Protein AF-A0A7V4MRK3-F1 (afdb_monomer)

pLDDT: mean 78.9, std 14.76, range [36.84, 97.56]

Foldseek 3Di:
DVCVVVPDDPPDDDPDPVVVVVVVVVVVVVVVVVVVVVVVVVVVVVVVVVVVVVVVVVVVVLVVLVVVCVPDPVVVSVVVVVVVVVVVVVVVLVVLCVVQPPDDDPVSHPVVSSVVVCCVVVVVVVVVVVVCVVVVVPD

Secondary structure (DSSP, 8-state):
-HHHHTT--TTS----HHHHHHHHHHHHHHHHHHHHHHHHHHHHHHHHHHHHHHHHHHHHHHHHHHHHTTTS-HHHHHHHHHHHHHHHHHHHHHHHHHHH--SS-TTS--HHHHHHHHHHHH-HHHHHHHHHHHHHS--

Radius of gyration: 33.21 Å; Cα contacts (8 Å, |Δi|>4): 33; chains: 1; bounding box: 83×30×81 Å

Mean predicted aligned error: 13.34 Å

Solvent-accessible surface area (backbone atoms only — not comparable to full-atom values): 8020 Å² total; per-residue (Å²): 106,75,66,72,77,64,70,67,65,92,91,56,87,85,86,43,75,71,56,55,50,53,49,52,54,51,49,53,50,52,52,48,51,57,48,52,55,50,50,51,53,49,57,54,47,54,56,52,49,53,53,49,50,55,53,52,49,57,52,47,56,55,50,53,40,59,58,42,35,80,76,47,68,57,70,60,33,55,51,53,54,48,54,53,50,50,52,54,51,51,52,52,51,49,51,52,44,58,71,36,36,60,66,93,51,79,86,54,39,42,61,67,61,50,53,52,54,50,45,68,75,59,40,59,70,60,54,50,55,50,53,51,52,66,67,64,73,78,120

Sequence (139 aa):
TLMKTLNLPPDVPIENRLISRSLEEAQKKVEGHNFDLRKHLVEYDDVINKHREAIYRRRREILEISEAEEKEEEDSSLAKLSAIIEEQVKEELTKIITFHAPGDKSSDWNIKEIAENLKAILNPTILLSNAIKKNGSGK

Structure (mmCIF, N/CA/C/O backbone):
data_AF-A0A7V4MRK3-F1
#
_entry.id   AF-A0A7V4MRK3-F1
#
loop_
_atom_site.group_PDB
_atom_site.id
_atom_site.type_symbol
_atom_site.label_atom_id
_atom_site.label_alt_id
_atom_site.label_comp_id
_atom_site.label_asym_id
_atom_site.label_entity_id
_atom_site.label_seq_id
_atom_site.pdbx_PDB_ins_code
_atom_site.Cartn_x
_atom_site.Cartn_y
_atom_site.Cartn_z
_atom_site.occupancy
_atom_site.B_iso_or_equiv
_atom_site.auth_seq_id
_atom_site.auth_comp_id
_atom_site.auth_asym_id
_atom_site.auth_atom_id
_atom_site.pdbx_PDB_model_num
ATOM 1 N N . THR A 1 1 ? -40.997 6.817 27.577 1.00 58.12 1 THR A N 1
ATOM 2 C CA . THR A 1 1 ? -39.970 5.966 28.220 1.00 58.12 1 THR A CA 1
ATOM 3 C C . THR A 1 1 ? -40.546 5.382 29.487 1.00 58.12 1 THR A C 1
ATOM 5 O O . THR A 1 1 ? -41.323 6.072 30.133 1.00 58.12 1 THR A O 1
ATOM 8 N N . LEU A 1 2 ? -40.182 4.144 29.838 1.00 61.34 2 LEU A N 1
ATOM 9 C CA . LEU A 1 2 ? -40.677 3.420 31.021 1.00 61.34 2 LEU A CA 1
ATOM 10 C C . LEU A 1 2 ? -40.676 4.294 32.300 1.00 61.34 2 LEU A C 1
ATOM 12 O O . LEU A 1 2 ? -41.646 4.276 33.048 1.00 61.34 2 LEU A O 1
ATOM 16 N N . MET A 1 3 ? -39.663 5.161 32.441 1.00 65.19 3 MET A N 1
ATOM 17 C CA . MET A 1 3 ? -39.521 6.218 33.461 1.00 65.19 3 MET A CA 1
ATOM 18 C C . MET A 1 3 ? -40.723 7.175 33.587 1.00 65.19 3 MET A C 1
ATOM 20 O O . MET A 1 3 ? -41.149 7.488 34.692 1.00 65.19 3 MET A O 1
ATOM 24 N N . LYS A 1 4 ? -41.295 7.626 32.461 1.00 64.88 4 LYS A N 1
ATOM 25 C CA . LYS A 1 4 ? -42.435 8.565 32.415 1.00 64.88 4 LYS A CA 1
ATOM 26 C C . LYS A 1 4 ? -43.748 7.894 32.836 1.00 64.88 4 LYS A C 1
ATOM 28 O O . LYS A 1 4 ? -44.627 8.547 33.374 1.00 64.88 4 LYS A O 1
ATOM 33 N N . THR A 1 5 ? -43.855 6.587 32.603 1.00 65.75 5 THR A N 1
ATOM 34 C CA . THR A 1 5 ? -44.993 5.738 33.000 1.00 65.75 5 THR A CA 1
ATOM 35 C C . THR A 1 5 ? -44.978 5.377 34.488 1.00 65.75 5 THR A C 1
ATOM 37 O O . THR A 1 5 ? -46.022 5.049 35.033 1.00 65.75 5 THR A O 1
ATOM 40 N N . LEU A 1 6 ? -43.809 5.432 35.140 1.00 66.19 6 LEU A N 1
ATOM 41 C CA . LEU A 1 6 ? -43.617 5.082 36.554 1.00 66.19 6 LEU A CA 1
ATOM 42 C C . LEU A 1 6 ? -43.674 6.293 37.508 1.00 66.19 6 LEU A C 1
ATOM 44 O O . LEU A 1 6 ? -43.554 6.105 38.712 1.00 66.19 6 LEU A O 1
ATOM 48 N N . ASN A 1 7 ? -43.857 7.513 36.984 1.00 62.12 7 ASN A N 1
ATOM 49 C CA . ASN A 1 7 ? -44.018 8.766 37.739 1.00 62.12 7 ASN A CA 1
ATOM 50 C C . ASN A 1 7 ? -43.016 8.950 38.906 1.00 62.12 7 ASN A C 1
ATOM 52 O O . ASN A 1 7 ? -43.385 9.436 39.976 1.00 62.12 7 ASN A O 1
ATOM 56 N N . LEU A 1 8 ? -41.757 8.533 38.712 1.00 66.50 8 LEU A N 1
ATOM 57 C CA . LEU A 1 8 ? -40.698 8.677 39.714 1.00 66.50 8 LEU A CA 1
ATOM 58 C C . LEU A 1 8 ? -40.312 10.162 39.875 1.00 66.50 8 LEU A C 1
ATOM 60 O O . LEU A 1 8 ? -40.057 10.818 38.859 1.00 66.50 8 LEU A O 1
ATOM 64 N N . PRO A 1 9 ? -40.244 10.699 41.111 1.00 67.81 9 PRO A N 1
ATOM 65 C CA . PRO A 1 9 ? -39.762 12.056 41.353 1.00 67.81 9 PRO A CA 1
ATOM 66 C C . PRO A 1 9 ? -38.284 12.188 40.941 1.00 67.81 9 PRO A C 1
ATOM 68 O O . PRO A 1 9 ? -37.509 11.266 41.197 1.00 67.81 9 PRO A O 1
ATOM 71 N N . PRO A 1 10 ? -37.869 13.317 40.339 1.00 63.91 10 PRO A N 1
ATOM 72 C CA . PRO A 1 10 ? -36.518 13.492 39.796 1.00 63.91 10 PRO A CA 1
ATOM 73 C C . PRO A 1 10 ? -35.403 13.491 40.856 1.00 63.91 10 PRO A C 1
ATOM 75 O O . PRO A 1 10 ? -34.264 13.180 40.521 1.00 63.91 10 PRO A O 1
ATOM 78 N N . ASP A 1 11 ? -35.729 13.787 42.117 1.00 69.00 11 ASP A N 1
ATOM 79 C CA . ASP A 1 11 ? -34.750 13.995 43.195 1.00 69.00 11 ASP A CA 1
ATOM 80 C C . ASP A 1 11 ? -34.535 12.769 44.103 1.00 69.00 11 ASP A C 1
ATOM 82 O O . ASP A 1 11 ? -33.865 12.866 45.131 1.00 69.00 11 ASP A O 1
ATOM 86 N N . VAL A 1 12 ? -35.103 11.605 43.759 1.00 67.31 12 VAL A N 1
ATOM 87 C CA . VAL A 1 12 ? -34.985 10.381 44.572 1.00 67.31 12 VAL A CA 1
ATOM 88 C C . VAL A 1 12 ? -34.076 9.365 43.869 1.00 67.31 12 VAL A C 1
ATOM 90 O O . VAL A 1 12 ? -34.303 9.071 42.692 1.00 67.31 12 VAL A O 1
ATOM 93 N N . PRO A 1 13 ? -33.069 8.788 44.559 1.00 67.44 13 PRO A N 1
ATOM 94 C CA . PRO A 1 13 ? -32.222 7.744 43.992 1.00 67.44 13 PRO A CA 1
ATOM 95 C C . PRO A 1 13 ? -33.055 6.565 43.477 1.00 67.44 13 PRO A C 1
ATOM 97 O O . PRO A 1 13 ? -33.881 6.000 44.195 1.00 67.44 13 PRO A O 1
ATOM 100 N N . ILE A 1 14 ? -32.843 6.192 42.215 1.00 67.12 14 ILE A N 1
ATOM 101 C CA . ILE A 1 14 ? -33.581 5.107 41.567 1.00 67.12 14 ILE A CA 1
ATOM 102 C C . ILE A 1 14 ? -32.851 3.787 41.828 1.00 67.12 14 ILE A C 1
ATOM 104 O O . ILE A 1 14 ? -31.956 3.399 41.080 1.00 67.12 14 ILE A O 1
ATOM 108 N N . GLU A 1 15 ? -33.266 3.063 42.863 1.00 66.44 15 GLU A N 1
ATOM 109 C CA . GLU A 1 15 ? -32.788 1.706 43.150 1.00 66.44 15 GLU A CA 1
ATOM 110 C C . GLU A 1 15 ? -33.788 0.664 42.631 1.00 66.44 15 GLU A C 1
ATOM 112 O O . GLU A 1 15 ? -34.581 0.086 43.370 1.00 66.44 15 GLU A O 1
ATOM 117 N N . ASN A 1 16 ? -33.787 0.426 41.316 1.00 76.44 16 ASN A N 1
ATOM 118 C CA . ASN A 1 16 ? -34.580 -0.646 40.715 1.00 76.44 16 ASN A CA 1
ATOM 119 C C . ASN A 1 16 ? -33.686 -1.564 39.879 1.00 76.44 16 ASN A C 1
ATOM 121 O O . ASN A 1 16 ? -33.132 -1.147 38.862 1.00 76.44 16 ASN A O 1
ATOM 125 N N . ARG A 1 17 ? -33.614 -2.842 40.272 1.00 77.62 17 ARG A N 1
ATOM 126 C CA . ARG A 1 17 ? -32.795 -3.877 39.615 1.00 77.62 17 ARG A CA 1
ATOM 127 C C . ARG A 1 17 ? -33.054 -3.995 38.107 1.00 77.62 17 ARG A C 1
ATOM 129 O O . ARG A 1 17 ? -32.122 -4.301 37.370 1.00 77.62 17 ARG A O 1
ATOM 136 N N . LEU A 1 18 ? -34.279 -3.737 37.634 1.00 79.19 18 LEU A N 1
ATOM 137 C CA . LEU A 1 18 ? -34.605 -3.734 36.199 1.00 79.19 18 LEU A CA 1
ATOM 138 C C . LEU A 1 18 ? -33.970 -2.551 35.456 1.00 79.19 18 LEU A C 1
ATOM 140 O O . LEU A 1 18 ? -33.513 -2.708 34.327 1.00 79.19 18 LEU A O 1
ATOM 144 N N . ILE A 1 19 ? -33.915 -1.378 36.090 1.00 80.12 19 ILE A N 1
ATOM 145 C CA . ILE A 1 19 ? -33.337 -0.163 35.501 1.00 80.12 19 ILE A CA 1
ATOM 146 C C . ILE A 1 19 ? -31.809 -0.250 35.515 1.00 80.12 19 ILE A C 1
ATOM 148 O O . ILE A 1 19 ? -31.189 0.025 34.492 1.00 80.12 19 ILE A O 1
ATOM 152 N N . SER A 1 20 ? -31.206 -0.715 36.615 1.00 85.00 20 SER A N 1
ATOM 153 C CA . SER A 1 20 ? -29.757 -0.956 36.690 1.00 85.00 20 SER A CA 1
ATOM 154 C C . SER A 1 20 ? -29.293 -1.953 35.627 1.00 85.00 20 SER A C 1
ATOM 156 O O . SER A 1 20 ? -28.321 -1.688 34.928 1.00 85.00 20 SER A O 1
ATOM 158 N N . ARG A 1 21 ? -30.035 -3.052 35.429 1.00 86.25 21 ARG A N 1
ATOM 159 C CA . ARG A 1 21 ? -29.739 -4.030 34.374 1.00 86.25 21 ARG A CA 1
ATOM 160 C C . ARG A 1 21 ? -29.871 -3.431 32.973 1.00 86.25 21 ARG A C 1
ATOM 162 O O . ARG A 1 21 ? -29.012 -3.658 32.131 1.00 86.25 21 ARG A O 1
ATOM 169 N N . SER A 1 22 ? -30.913 -2.635 32.725 1.00 85.38 22 SER A N 1
ATOM 170 C CA . SER A 1 22 ? -31.076 -1.949 31.437 1.00 85.38 22 SER A CA 1
ATOM 171 C C . SER A 1 22 ? -29.958 -0.934 31.167 1.00 85.38 22 SER A C 1
ATOM 173 O O . SER A 1 22 ? -29.597 -0.738 30.007 1.00 85.38 22 SER A O 1
ATOM 175 N N . LEU A 1 23 ? -29.426 -0.280 32.205 1.00 86.25 23 LEU A N 1
ATOM 176 C CA . LEU A 1 23 ? -28.295 0.641 32.093 1.00 86.25 23 LEU A CA 1
ATOM 177 C C . LEU A 1 23 ? -26.995 -0.110 31.784 1.00 86.25 23 LEU A C 1
ATOM 179 O O . LEU A 1 23 ? -26.263 0.293 30.887 1.00 86.25 23 LEU A O 1
ATOM 183 N N . GLU A 1 24 ? -26.744 -1.222 32.474 1.00 90.38 24 GLU A N 1
ATOM 184 C CA . GLU A 1 24 ? -25.586 -2.089 32.233 1.00 90.38 24 GLU A CA 1
ATOM 185 C C . GLU A 1 24 ? -25.607 -2.681 30.813 1.00 90.38 24 GLU A C 1
ATOM 187 O O . GLU A 1 24 ? -24.599 -2.667 30.107 1.00 90.38 24 GLU A O 1
ATOM 192 N N . GLU A 1 25 ? -26.775 -3.123 30.335 1.00 92.81 25 G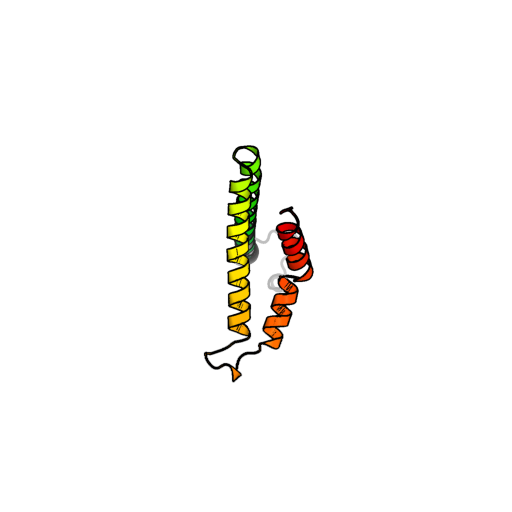LU A N 1
ATOM 193 C CA . GLU A 1 25 ? -26.960 -3.593 28.956 1.00 92.81 25 GLU A CA 1
ATOM 194 C C . GLU A 1 25 ? -26.712 -2.473 27.929 1.00 92.81 25 GLU A C 1
ATOM 196 O O . GLU A 1 25 ? -26.065 -2.701 26.901 1.00 92.81 25 GLU A O 1
ATOM 201 N N . ALA A 1 26 ? -27.171 -1.247 28.208 1.00 93.00 26 ALA A N 1
ATOM 202 C CA . ALA A 1 26 ? -26.896 -0.086 27.363 1.00 93.00 26 ALA A CA 1
ATOM 203 C C . ALA A 1 26 ? -25.399 0.268 27.344 1.00 93.00 26 ALA A C 1
ATOM 205 O O . ALA A 1 26 ? -24.848 0.517 26.270 1.00 93.00 26 ALA A O 1
ATOM 206 N N . GLN A 1 27 ? -24.731 0.231 28.498 1.00 94.12 27 GLN A N 1
ATOM 207 C CA . GLN A 1 27 ? -23.293 0.464 28.612 1.00 94.12 27 GLN A CA 1
ATOM 208 C C . GLN A 1 27 ? -22.503 -0.580 27.817 1.00 94.12 27 GLN A C 1
ATOM 210 O O . GLN A 1 27 ? -21.692 -0.214 26.969 1.00 94.12 27 GLN A O 1
ATOM 215 N N . LYS A 1 28 ? -22.815 -1.870 27.988 1.00 96.19 28 LYS A N 1
ATOM 216 C CA . LYS A 1 28 ? -22.179 -2.961 27.23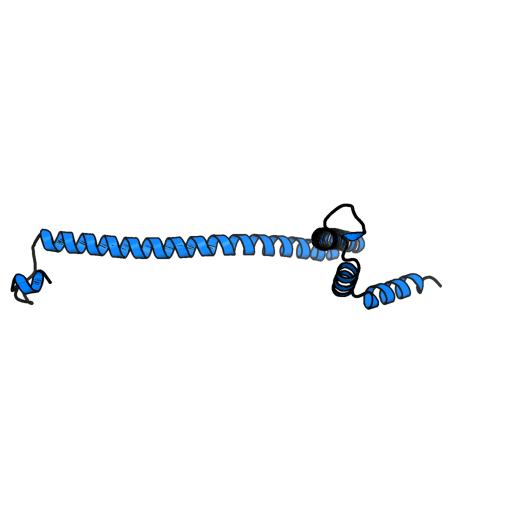8 1.00 96.19 28 LYS A CA 1
ATOM 217 C C . LYS A 1 28 ? -22.349 -2.803 25.725 1.00 96.19 28 LYS A C 1
ATOM 219 O O . LYS A 1 28 ? -21.435 -3.113 24.965 1.00 96.19 28 LYS A O 1
ATOM 224 N N . LYS A 1 29 ? -23.499 -2.292 25.271 1.00 96.19 29 LYS A N 1
ATOM 225 C CA . LYS A 1 29 ? -23.747 -2.009 23.850 1.00 96.19 29 LYS A CA 1
ATOM 226 C C . LYS A 1 29 ? -22.883 -0.859 23.323 1.00 96.19 29 LYS A C 1
ATOM 228 O O . LYS A 1 29 ? -22.351 -0.968 22.221 1.00 96.19 29 LYS A O 1
ATOM 233 N N . VAL A 1 30 ? -22.732 0.223 24.091 1.00 96.44 30 VAL A N 1
ATOM 234 C CA . VAL A 1 30 ? -21.869 1.361 23.722 1.00 96.44 30 VAL A CA 1
ATOM 235 C C . VAL A 1 30 ? -20.398 0.948 23.718 1.00 96.44 30 VAL A C 1
ATOM 237 O O . VAL A 1 30 ? -19.667 1.268 22.783 1.00 96.44 30 VAL A O 1
ATOM 240 N N . GLU A 1 31 ? -19.966 0.190 24.723 1.00 96.19 31 GLU A N 1
ATOM 241 C CA . GLU A 1 31 ? -18.608 -0.351 24.794 1.00 96.19 31 GLU A CA 1
ATOM 242 C C . GLU A 1 31 ? -18.317 -1.311 23.638 1.00 96.19 31 GLU A C 1
ATOM 244 O O . GLU A 1 31 ? -17.261 -1.197 23.016 1.00 96.19 31 GLU A O 1
ATOM 249 N N . GLY A 1 32 ? -19.269 -2.187 23.295 1.00 97.56 32 GLY A N 1
ATOM 250 C CA . GLY A 1 32 ? -19.184 -3.061 22.124 1.00 97.56 32 GLY A CA 1
ATOM 251 C C . GLY A 1 32 ? -19.046 -2.271 20.823 1.00 97.56 32 GLY A C 1
ATOM 252 O O . GLY A 1 32 ? -18.127 -2.516 20.051 1.00 97.56 32 GLY A O 1
ATOM 253 N N . HIS A 1 33 ? -19.869 -1.238 20.629 1.00 96.69 33 HIS A N 1
ATOM 254 C CA . HIS A 1 33 ? -19.766 -0.369 19.456 1.00 96.69 33 HIS A CA 1
ATOM 255 C C . HIS A 1 33 ? -18.404 0.341 19.360 1.00 96.69 33 HIS A C 1
ATOM 257 O O . HIS A 1 33 ? -17.785 0.368 18.298 1.00 96.69 33 HIS A O 1
ATOM 263 N N . ASN A 1 34 ? -17.894 0.870 20.477 1.00 96.44 34 ASN A N 1
ATOM 264 C CA . ASN A 1 34 ? -16.574 1.506 20.532 1.00 96.44 34 ASN A CA 1
ATOM 265 C C . ASN A 1 34 ? -15.423 0.510 20.325 1.00 96.44 34 ASN A C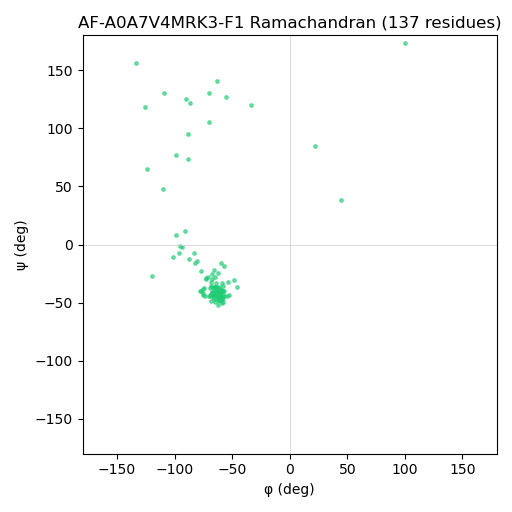 1
ATOM 267 O O . ASN A 1 34 ? -14.341 0.892 19.870 1.00 96.44 34 ASN A O 1
ATOM 271 N N . PHE A 1 35 ? -15.607 -0.749 20.715 1.00 97.56 35 PHE A N 1
ATOM 272 C CA . PHE A 1 35 ? -14.659 -1.819 20.433 1.00 97.56 35 PHE A CA 1
ATOM 273 C C . PHE A 1 35 ? -14.634 -2.141 18.936 1.00 97.56 35 PHE A C 1
ATOM 275 O O . PHE A 1 35 ? -13.557 -2.135 18.344 1.00 97.56 35 PHE A O 1
ATOM 282 N N . ASP A 1 36 ? -15.800 -2.315 18.313 1.00 97.12 36 ASP A N 1
ATOM 283 C CA . ASP A 1 36 ? -15.916 -2.613 16.883 1.00 97.12 36 ASP A CA 1
ATOM 284 C C . ASP A 1 36 ? -15.345 -1.482 16.014 1.00 97.12 36 ASP A C 1
ATOM 286 O O . ASP A 1 36 ? -14.596 -1.737 15.072 1.00 97.12 36 ASP A O 1
ATOM 290 N N . LEU A 1 37 ? -15.605 -0.219 16.375 1.00 96.44 37 LEU A N 1
ATOM 291 C CA . LEU A 1 37 ? -15.011 0.942 15.701 1.00 96.44 37 LEU A CA 1
ATOM 292 C C . LEU A 1 37 ? -13.479 0.914 15.741 1.00 96.44 37 LEU A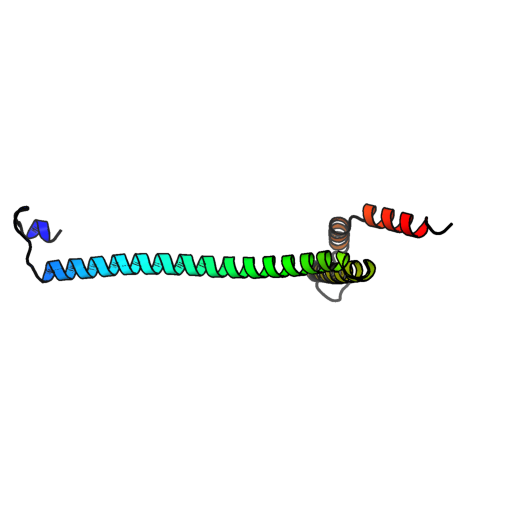 C 1
ATOM 294 O O . LEU A 1 37 ? -12.824 1.139 14.723 1.00 96.44 37 LEU A O 1
ATOM 298 N N . ARG A 1 38 ? -12.899 0.620 16.911 1.00 97.38 38 ARG A N 1
ATOM 299 C CA . ARG A 1 38 ? -11.441 0.508 17.057 1.00 97.38 38 ARG A CA 1
ATOM 300 C C . ARG A 1 38 ? -10.889 -0.675 16.276 1.00 97.38 38 ARG A C 1
ATOM 302 O O . ARG A 1 38 ? -9.842 -0.534 15.657 1.00 97.38 38 ARG A O 1
ATOM 309 N N . LYS A 1 39 ? -11.595 -1.806 16.271 1.00 96.94 39 LYS A N 1
ATOM 310 C CA . LYS A 1 39 ? -11.206 -2.986 15.500 1.00 96.94 39 LYS A CA 1
ATOM 311 C C . LYS A 1 39 ? -11.116 -2.662 14.011 1.00 96.94 39 LYS A C 1
ATOM 313 O O . LYS A 1 39 ? -10.082 -2.916 13.410 1.00 96.94 39 LYS A O 1
ATOM 318 N N . HIS A 1 40 ? -12.144 -2.035 13.444 1.00 94.56 40 HIS A N 1
ATOM 319 C CA . HIS A 1 40 ? -12.120 -1.639 12.038 1.00 94.56 40 HIS A CA 1
ATOM 320 C C . HIS A 1 40 ? -10.994 -0.654 11.732 1.00 94.56 40 HIS A C 1
ATOM 322 O O . HIS A 1 40 ? -10.307 -0.809 10.730 1.00 94.56 40 HIS A O 1
ATOM 328 N N . LEU A 1 41 ? -10.753 0.330 12.604 1.00 95.31 41 LEU A N 1
ATOM 329 C CA . LEU A 1 41 ? -9.640 1.263 12.426 1.00 95.31 41 LEU A CA 1
ATOM 330 C C . LEU A 1 41 ? -8.277 0.548 12.402 1.00 95.31 41 LEU A C 1
ATOM 332 O O . LEU A 1 41 ? -7.446 0.875 11.560 1.00 95.31 41 LEU A O 1
ATOM 336 N N . VAL A 1 42 ? -8.071 -0.446 13.272 1.00 96.19 42 VAL A N 1
ATOM 337 C CA . VAL A 1 42 ? -6.857 -1.281 13.268 1.00 96.19 42 VAL A CA 1
ATOM 338 C C . VAL A 1 42 ? -6.766 -2.120 11.991 1.00 96.19 42 VAL A C 1
ATOM 340 O O . VAL A 1 42 ? -5.708 -2.159 11.377 1.00 96.19 42 VAL A O 1
ATOM 343 N N . GLU A 1 43 ? -7.866 -2.721 11.529 1.00 94.62 43 GLU A N 1
ATOM 344 C CA . GLU A 1 43 ? -7.892 -3.486 10.270 1.00 94.62 43 GLU A CA 1
ATOM 345 C C . GLU A 1 43 ? -7.491 -2.619 9.057 1.00 94.62 43 GLU A C 1
ATOM 347 O O . GLU A 1 43 ? -6.762 -3.081 8.176 1.00 94.62 43 GLU A O 1
ATOM 352 N N . TYR A 1 44 ? -7.924 -1.353 9.008 1.00 95.12 44 TYR A N 1
ATOM 353 C CA . TYR A 1 44 ? -7.481 -0.407 7.976 1.00 95.12 44 TYR A CA 1
ATOM 354 C C . TYR A 1 44 ? -5.996 -0.056 8.112 1.00 95.12 44 TYR A C 1
ATOM 356 O O . TYR A 1 44 ? -5.286 0.005 7.102 1.00 95.12 44 TYR A O 1
ATOM 364 N N . ASP A 1 45 ? -5.519 0.165 9.339 1.00 96.38 45 ASP A N 1
ATOM 365 C CA . ASP A 1 45 ? -4.107 0.449 9.594 1.00 96.38 45 ASP A CA 1
ATOM 366 C C . ASP A 1 45 ? -3.215 -0.731 9.190 1.00 96.38 45 ASP A C 1
ATOM 368 O O . ASP A 1 45 ? -2.197 -0.519 8.541 1.00 96.38 45 ASP A O 1
ATOM 372 N N . ASP A 1 46 ? -3.635 -1.974 9.437 1.00 96.12 46 ASP A N 1
ATOM 373 C CA . ASP A 1 46 ? -2.893 -3.178 9.048 1.00 96.12 46 ASP A CA 1
ATOM 374 C C . ASP A 1 46 ? -2.625 -3.236 7.534 1.00 96.12 46 ASP A C 1
ATOM 376 O O . ASP A 1 46 ? -1.528 -3.608 7.099 1.00 96.12 46 ASP A O 1
ATOM 380 N N . VAL A 1 47 ? -3.601 -2.845 6.707 1.00 95.94 47 VAL A N 1
ATOM 381 C CA . VAL A 1 47 ? -3.429 -2.776 5.244 1.00 95.94 47 VAL A CA 1
ATOM 382 C C . VAL A 1 47 ? -2.409 -1.701 4.869 1.00 95.94 47 VAL A C 1
ATOM 384 O O . VAL A 1 47 ? -1.490 -1.953 4.085 1.00 95.94 47 VAL A O 1
ATOM 387 N N . ILE A 1 48 ? -2.527 -0.507 5.451 1.00 95.12 48 ILE A N 1
ATOM 388 C CA . ILE A 1 48 ? -1.598 0.598 5.190 1.00 95.12 48 ILE A CA 1
ATOM 389 C C . ILE A 1 48 ? -0.192 0.275 5.696 1.00 95.12 48 ILE A C 1
ATOM 391 O O . ILE A 1 48 ? 0.791 0.616 5.036 1.00 95.12 48 ILE A O 1
ATOM 395 N N . ASN A 1 49 ? -0.077 -0.417 6.823 1.00 96.44 49 ASN A N 1
ATOM 396 C CA . ASN A 1 49 ? 1.193 -0.833 7.384 1.00 96.44 49 ASN A CA 1
ATOM 397 C C . ASN A 1 49 ? 1.900 -1.837 6.464 1.00 96.44 49 ASN A C 1
ATOM 399 O O . ASN A 1 49 ? 3.089 -1.674 6.197 1.00 96.44 49 ASN A O 1
ATOM 403 N N . LYS A 1 50 ? 1.172 -2.795 5.869 1.00 96.75 50 LYS A N 1
ATOM 404 C CA . LYS A 1 50 ? 1.729 -3.695 4.839 1.00 96.75 50 LYS A CA 1
ATOM 405 C C . LYS A 1 50 ? 2.241 -2.932 3.618 1.00 96.75 50 LYS A C 1
ATOM 407 O O . LYS A 1 50 ? 3.342 -3.205 3.140 1.00 96.75 50 LYS A O 1
ATOM 412 N N . HIS A 1 51 ? 1.486 -1.946 3.128 1.00 95.50 51 HIS A N 1
ATOM 413 C CA . HIS A 1 51 ? 1.951 -1.091 2.029 1.00 95.50 51 HIS A CA 1
ATOM 414 C C . HIS A 1 51 ? 3.202 -0.294 2.417 1.00 95.50 51 HIS A C 1
ATOM 416 O O . HIS A 1 51 ? 4.161 -0.224 1.647 1.00 95.50 51 HIS A O 1
ATOM 422 N N . ARG A 1 52 ? 3.224 0.273 3.629 1.00 96.81 52 ARG A N 1
ATOM 423 C CA . ARG A 1 52 ? 4.371 1.012 4.164 1.00 96.81 52 ARG A CA 1
ATOM 424 C C . ARG A 1 52 ? 5.605 0.123 4.251 1.00 96.81 52 ARG A C 1
ATOM 426 O O . ARG A 1 52 ? 6.680 0.547 3.839 1.00 96.81 52 ARG A O 1
ATOM 433 N N . GLU A 1 53 ? 5.457 -1.101 4.746 1.00 96.88 53 GLU A N 1
ATOM 434 C CA . GLU A 1 53 ? 6.551 -2.060 4.836 1.00 96.88 53 GLU A CA 1
ATOM 435 C C . GLU A 1 53 ? 7.127 -2.386 3.453 1.00 96.88 53 GLU A C 1
ATOM 437 O O . GLU A 1 53 ? 8.346 -2.335 3.279 1.00 96.88 53 GLU A O 1
ATOM 442 N N . ALA A 1 54 ? 6.271 -2.644 2.458 1.00 95.31 54 ALA A N 1
ATOM 443 C CA . ALA A 1 54 ? 6.697 -2.915 1.086 1.00 95.31 54 ALA A CA 1
ATOM 444 C C . ALA A 1 54 ? 7.480 -1.735 0.480 1.00 95.31 54 ALA A C 1
ATOM 446 O O . ALA A 1 54 ? 8.582 -1.921 -0.041 1.00 95.31 54 ALA A O 1
ATOM 447 N N . ILE A 1 55 ? 6.959 -0.510 0.617 1.00 94.00 55 ILE A N 1
ATOM 448 C CA . ILE A 1 55 ? 7.616 0.705 0.111 1.00 94.00 55 ILE A CA 1
ATOM 449 C C . ILE A 1 55 ? 8.945 0.943 0.832 1.00 94.00 55 ILE A C 1
ATOM 451 O O . ILE A 1 55 ? 9.962 1.216 0.194 1.00 94.00 55 ILE A O 1
ATOM 455 N N . TYR A 1 56 ? 8.967 0.841 2.161 1.00 96.19 56 TYR A N 1
ATOM 456 C CA . TYR A 1 56 ? 10.176 1.098 2.943 1.00 96.19 56 TYR A CA 1
ATOM 457 C C . TYR A 1 56 ? 11.247 0.040 2.725 1.00 96.19 56 TYR A C 1
ATOM 459 O O . TYR A 1 56 ? 12.427 0.378 2.739 1.00 96.19 56 TYR A O 1
ATOM 467 N N . ARG A 1 57 ? 10.861 -1.213 2.478 1.00 94.94 57 ARG A N 1
ATOM 468 C CA . ARG A 1 57 ? 11.796 -2.267 2.087 1.00 94.94 57 ARG A CA 1
ATOM 469 C C . ARG A 1 57 ? 12.471 -1.927 0.762 1.00 94.94 57 ARG A C 1
ATOM 471 O O . ARG A 1 57 ? 13.694 -1.888 0.716 1.00 94.94 57 ARG A O 1
ATOM 478 N N . ARG A 1 58 ? 11.686 -1.595 -0.267 1.00 90.38 58 ARG A N 1
ATOM 479 C CA . ARG A 1 58 ? 12.218 -1.219 -1.584 1.00 90.38 58 ARG A CA 1
ATOM 480 C C . ARG A 1 58 ? 13.102 0.027 -1.511 1.00 90.38 58 ARG A C 1
ATOM 482 O O . ARG A 1 58 ? 14.158 0.076 -2.127 1.00 90.38 58 ARG A O 1
ATOM 489 N N . ARG A 1 59 ? 12.696 1.031 -0.730 1.00 93.06 59 ARG A N 1
ATOM 490 C CA . ARG A 1 59 ? 13.490 2.249 -0.530 1.00 93.06 59 ARG A CA 1
ATOM 491 C C . ARG A 1 59 ? 14.825 1.956 0.152 1.00 93.06 59 ARG A C 1
ATOM 493 O O . ARG A 1 59 ? 15.829 2.513 -0.275 1.00 93.06 59 ARG A O 1
ATOM 500 N N . ARG A 1 60 ? 14.836 1.118 1.195 1.00 91.12 60 ARG A N 1
ATOM 501 C CA . ARG A 1 60 ? 16.079 0.727 1.878 1.00 91.12 60 ARG A CA 1
ATOM 502 C C . ARG A 1 60 ? 17.029 0.002 0.938 1.00 91.12 60 ARG A C 1
ATOM 504 O O . ARG A 1 60 ? 18.175 0.398 0.873 1.00 91.12 60 ARG A O 1
ATOM 511 N N . GLU A 1 61 ? 16.536 -0.953 0.154 1.00 88.50 61 GLU A N 1
ATOM 512 C CA . GLU A 1 61 ? 17.349 -1.669 -0.838 1.00 88.50 61 GLU A CA 1
ATOM 513 C C . GLU A 1 61 ? 18.052 -0.708 -1.816 1.00 88.50 61 GLU A C 1
ATOM 515 O O . GLU A 1 61 ? 19.243 -0.844 -2.069 1.00 88.50 61 GLU A O 1
ATOM 520 N N . ILE A 1 62 ? 17.346 0.308 -2.326 1.00 87.31 62 ILE A N 1
ATOM 521 C CA . ILE A 1 62 ? 17.944 1.314 -3.222 1.00 87.31 62 ILE A CA 1
ATOM 522 C C . ILE A 1 62 ? 18.993 2.166 -2.490 1.00 87.31 62 ILE A C 1
ATOM 524 O O . ILE A 1 62 ? 20.058 2.431 -3.044 1.00 87.31 62 ILE A O 1
ATOM 528 N N . LEU A 1 63 ? 18.697 2.603 -1.261 1.00 86.75 63 LEU A N 1
ATOM 529 C CA . LEU A 1 63 ? 19.621 3.417 -0.465 1.00 86.75 63 LEU A CA 1
ATOM 530 C C . LEU A 1 63 ? 20.882 2.637 -0.078 1.00 86.75 63 LEU A C 1
ATOM 532 O O . LEU A 1 63 ? 21.971 3.181 -0.181 1.00 86.75 63 LEU A O 1
ATOM 536 N N . GLU A 1 64 ? 20.753 1.364 0.293 1.00 86.00 64 GLU A N 1
ATOM 537 C CA . GLU A 1 64 ? 21.884 0.487 0.624 1.00 86.00 64 GLU A CA 1
ATOM 538 C C . GLU A 1 64 ? 22.823 0.294 -0.575 1.00 86.00 64 GLU A C 1
ATOM 540 O O . GLU A 1 64 ? 24.040 0.278 -0.405 1.00 86.00 64 GLU A O 1
ATOM 545 N N . ILE A 1 65 ? 22.279 0.197 -1.796 1.00 81.06 65 ILE A N 1
ATOM 546 C CA . ILE A 1 65 ? 23.093 0.129 -3.019 1.00 81.06 65 ILE A CA 1
ATOM 547 C C . ILE A 1 65 ? 23.847 1.448 -3.249 1.00 81.06 65 ILE A C 1
ATOM 549 O O . ILE A 1 65 ? 25.033 1.421 -3.571 1.00 81.06 65 ILE A O 1
ATOM 553 N N . SER A 1 66 ? 23.187 2.589 -3.033 1.00 77.50 66 SER A N 1
ATOM 554 C CA . SER A 1 66 ? 23.812 3.912 -3.164 1.00 77.50 66 SER A CA 1
ATOM 555 C C . SER A 1 66 ? 24.877 4.175 -2.090 1.00 77.50 66 SER A C 1
ATOM 557 O O . SER A 1 66 ? 25.905 4.765 -2.388 1.00 77.50 66 SER A O 1
ATOM 559 N N . GLU A 1 67 ? 24.683 3.710 -0.854 1.00 76.62 67 GLU A N 1
ATOM 560 C CA . GLU A 1 67 ? 25.681 3.844 0.219 1.00 76.62 67 GLU A CA 1
ATOM 561 C C . GLU A 1 67 ? 26.888 2.909 0.026 1.00 76.62 67 GLU A C 1
ATOM 563 O O . GLU A 1 67 ? 28.000 3.230 0.448 1.00 76.62 67 GLU A O 1
ATOM 568 N N . ALA A 1 68 ? 26.701 1.746 -0.610 1.00 67.62 68 ALA A N 1
ATOM 569 C CA . ALA A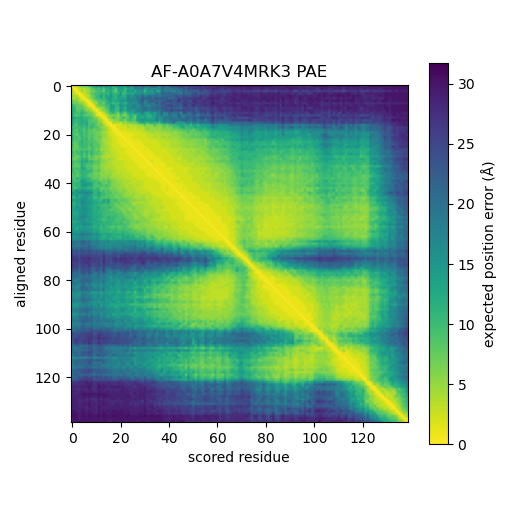 1 68 ? 27.799 0.832 -0.938 1.00 67.62 68 ALA A CA 1
ATOM 570 C C . ALA A 1 68 ? 28.756 1.409 -2.001 1.00 67.62 68 ALA A C 1
ATOM 572 O O . ALA A 1 68 ? 29.938 1.074 -2.005 1.00 67.62 68 ALA A O 1
ATOM 573 N N . GLU A 1 69 ? 28.251 2.317 -2.838 1.00 60.62 69 GLU A N 1
ATOM 574 C CA . GLU A 1 69 ? 28.980 3.072 -3.870 1.00 60.62 69 GLU A CA 1
ATOM 575 C C . GLU A 1 69 ? 30.075 3.982 -3.264 1.00 60.62 69 GLU A C 1
ATOM 577 O O . GLU A 1 69 ? 31.084 4.254 -3.906 1.00 60.62 69 GLU A O 1
ATOM 582 N N . GLU A 1 70 ? 29.937 4.393 -1.994 1.00 60.00 70 GLU A N 1
ATOM 583 C CA . GLU A 1 70 ? 30.964 5.166 -1.273 1.00 60.00 70 GLU A CA 1
ATOM 584 C C . GLU A 1 70 ? 32.107 4.300 -0.701 1.00 60.00 70 GLU A C 1
ATOM 586 O O . GLU A 1 70 ? 33.126 4.844 -0.266 1.00 60.00 70 GLU A O 1
ATOM 591 N N . LYS A 1 71 ? 31.954 2.966 -0.642 1.00 61.44 71 LYS A N 1
ATOM 592 C CA . LYS A 1 71 ? 32.882 2.060 0.074 1.00 61.44 71 LYS A CA 1
ATOM 593 C C . LYS A 1 71 ? 33.562 1.011 -0.811 1.00 61.44 71 LYS A C 1
ATOM 595 O O . LYS A 1 71 ? 34.661 0.582 -0.464 1.00 61.44 71 LYS A O 1
ATOM 600 N N . GLU A 1 72 ? 32.947 0.611 -1.921 1.00 54.62 72 GLU A N 1
ATOM 601 C CA . GLU A 1 72 ? 33.493 -0.316 -2.922 1.00 54.62 72 GLU A CA 1
ATOM 602 C C . GLU A 1 72 ? 33.266 0.242 -4.339 1.00 54.62 72 GLU A C 1
ATOM 604 O O . GLU A 1 72 ? 32.373 1.056 -4.542 1.00 54.62 72 GLU A O 1
ATOM 609 N N . GLU A 1 73 ? 34.097 -0.186 -5.297 1.00 60.81 73 GLU A N 1
ATOM 610 C CA . GLU A 1 73 ? 34.153 0.269 -6.699 1.00 60.81 73 GLU A CA 1
ATOM 611 C C . GLU A 1 73 ? 32.780 0.665 -7.297 1.00 60.81 73 GLU A C 1
ATOM 613 O O . GLU A 1 73 ? 31.877 -0.169 -7.405 1.00 60.81 73 GLU A O 1
ATOM 618 N N . GLU A 1 74 ? 32.656 1.930 -7.733 1.00 59.19 74 GLU A N 1
ATOM 619 C CA . GLU A 1 74 ? 31.435 2.573 -8.270 1.00 59.19 74 GLU A CA 1
ATOM 620 C C . GLU A 1 74 ? 30.699 1.734 -9.342 1.00 59.19 74 GLU A C 1
ATOM 622 O O . GLU A 1 74 ? 29.471 1.763 -9.437 1.00 59.19 74 GLU A O 1
ATOM 627 N N . ASP A 1 75 ? 31.425 0.923 -10.117 1.00 61.50 75 ASP A N 1
ATOM 628 C CA . ASP A 1 75 ? 30.860 0.063 -11.168 1.00 61.50 75 ASP A CA 1
ATOM 629 C C . ASP A 1 75 ? 29.926 -1.044 -10.628 1.00 61.50 75 ASP A C 1
ATOM 631 O O . ASP A 1 75 ? 28.994 -1.471 -11.316 1.00 61.50 75 ASP A O 1
ATOM 635 N N . SER A 1 76 ? 30.128 -1.508 -9.389 1.00 68.19 76 SER A N 1
ATOM 636 C CA . SER A 1 76 ? 29.355 -2.610 -8.790 1.00 68.19 76 SER A CA 1
ATOM 637 C C . SER A 1 76 ? 27.935 -2.191 -8.390 1.00 68.19 76 SER A C 1
ATOM 639 O O . SER A 1 76 ? 26.977 -2.956 -8.550 1.00 68.19 76 SER A O 1
ATOM 641 N N . SER A 1 77 ? 27.768 -0.966 -7.893 1.00 69.62 77 SER A N 1
ATOM 642 C CA . SER A 1 77 ? 26.468 -0.439 -7.459 1.00 69.62 77 SER A CA 1
ATOM 643 C C . SER A 1 77 ? 25.598 -0.017 -8.641 1.00 69.62 77 SER A C 1
ATOM 645 O O . SER A 1 77 ? 24.416 -0.378 -8.689 1.00 69.62 77 SER A O 1
ATOM 647 N N . LEU A 1 78 ? 26.193 0.610 -9.661 1.00 71.38 78 LEU A N 1
ATOM 648 C CA . LEU A 1 78 ? 25.510 0.916 -10.920 1.00 71.38 78 LEU A CA 1
ATOM 649 C C . LEU A 1 78 ? 25.002 -0.352 -11.619 1.00 71.38 78 LEU A C 1
ATOM 651 O O . LEU A 1 78 ? 23.873 -0.356 -12.114 1.00 71.38 78 LEU A O 1
ATOM 655 N N . ALA A 1 79 ? 25.775 -1.445 -11.599 1.00 77.00 79 ALA A N 1
ATOM 656 C CA . ALA A 1 79 ? 25.357 -2.735 -12.154 1.00 77.00 79 ALA A CA 1
ATOM 657 C C . ALA A 1 79 ? 24.168 -3.362 -11.399 1.00 77.00 79 ALA A C 1
ATOM 659 O O . ALA A 1 79 ? 23.281 -3.969 -12.003 1.00 77.00 79 ALA A O 1
ATOM 660 N N . LYS A 1 80 ? 24.107 -3.204 -10.070 1.00 80.69 80 LYS A N 1
ATOM 661 C CA . LYS A 1 80 ? 22.963 -3.673 -9.266 1.00 80.69 80 LYS A CA 1
ATOM 662 C C . LYS A 1 80 ? 21.711 -2.848 -9.548 1.00 80.69 80 LYS A C 1
ATOM 664 O O . LYS A 1 80 ? 20.637 -3.416 -9.738 1.00 80.69 80 LYS A O 1
ATOM 669 N N . LEU A 1 81 ? 21.837 -1.520 -9.615 1.00 81.19 81 LEU A N 1
ATOM 670 C CA . LEU A 1 81 ? 20.716 -0.643 -9.962 1.00 81.19 81 LEU A CA 1
ATOM 671 C C . LEU A 1 81 ? 20.211 -0.914 -11.380 1.00 81.19 81 LEU A C 1
ATOM 673 O O . LEU A 1 81 ? 18.997 -0.994 -11.579 1.00 81.19 81 LEU A O 1
ATOM 677 N N . SER A 1 82 ? 21.114 -1.102 -12.347 1.00 82.69 82 SER A N 1
ATOM 678 C CA . SER A 1 82 ? 20.732 -1.419 -13.723 1.00 82.69 82 SER A CA 1
ATOM 679 C C . SER A 1 82 ? 19.995 -2.751 -13.803 1.00 82.69 82 SER A C 1
ATOM 681 O O . SER A 1 82 ? 18.948 -2.803 -14.436 1.00 82.69 82 SER A O 1
ATOM 683 N N . ALA A 1 83 ? 20.456 -3.787 -13.097 1.00 85.19 83 ALA A N 1
ATOM 684 C CA . ALA A 1 83 ? 19.782 -5.084 -13.063 1.00 85.19 83 ALA A CA 1
ATOM 685 C C . ALA A 1 83 ? 18.351 -4.987 -12.506 1.00 85.19 83 ALA A C 1
ATOM 687 O O . ALA A 1 83 ? 17.427 -5.597 -1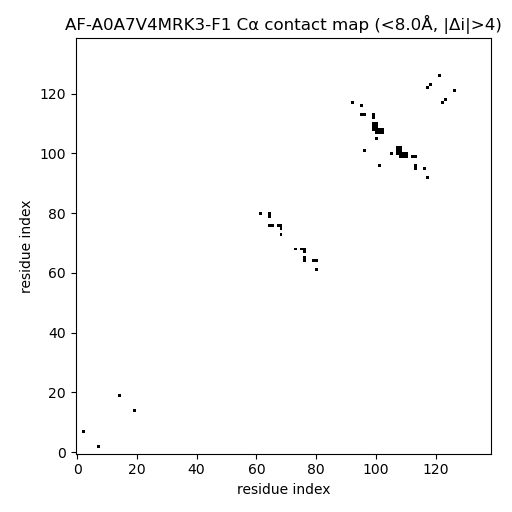3.044 1.00 85.19 83 ALA A O 1
ATOM 688 N N . ILE A 1 84 ? 18.139 -4.181 -11.459 1.00 86.06 84 ILE A N 1
ATOM 689 C CA . ILE A 1 84 ? 16.795 -3.987 -10.904 1.00 86.06 84 ILE A CA 1
ATOM 690 C C . ILE A 1 84 ? 15.895 -3.226 -11.888 1.00 86.06 84 ILE A C 1
ATOM 692 O O . ILE A 1 84 ? 14.737 -3.597 -12.072 1.00 86.06 84 ILE A O 1
ATOM 696 N N 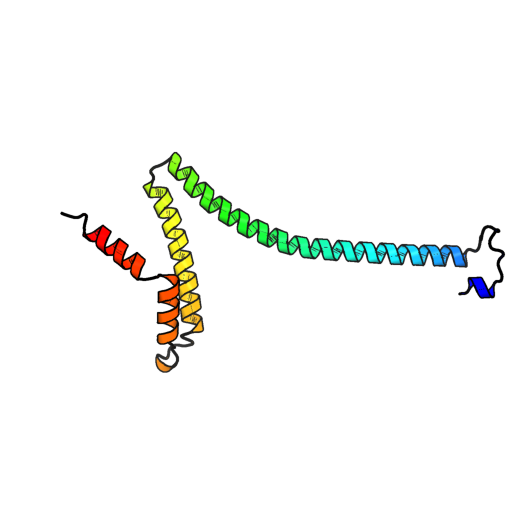. ILE A 1 85 ? 16.408 -2.171 -12.526 1.00 85.81 85 ILE A N 1
ATOM 697 C CA . ILE A 1 85 ? 15.650 -1.406 -13.526 1.00 85.81 85 ILE A CA 1
ATOM 698 C C . ILE A 1 85 ? 15.315 -2.289 -14.733 1.00 85.81 85 ILE A C 1
ATOM 700 O O . ILE A 1 85 ? 14.192 -2.234 -15.225 1.00 85.81 85 ILE A O 1
ATOM 704 N N . GLU A 1 86 ? 16.252 -3.114 -15.197 1.00 85.25 86 GLU A N 1
ATOM 705 C CA . GLU A 1 86 ? 16.043 -4.041 -16.312 1.00 85.25 86 GLU A CA 1
ATOM 706 C C . GLU A 1 86 ? 14.912 -5.028 -16.026 1.00 85.25 86 GLU A C 1
ATOM 708 O O . GLU A 1 86 ? 14.029 -5.201 -16.871 1.00 85.25 86 GLU A O 1
ATOM 713 N N . GLU A 1 87 ? 14.885 -5.620 -14.830 1.00 88.50 87 GLU A N 1
ATOM 714 C CA . GLU A 1 87 ? 13.805 -6.528 -14.444 1.00 88.50 87 GLU A CA 1
ATOM 715 C C . GLU A 1 87 ? 12.461 -5.789 -14.351 1.00 88.50 87 GLU A C 1
ATOM 717 O O . GLU A 1 87 ? 11.467 -6.249 -14.910 1.00 88.50 87 GLU A O 1
ATOM 722 N N . GLN A 1 88 ? 12.431 -4.592 -13.753 1.00 86.94 88 GLN A N 1
ATOM 723 C CA . GL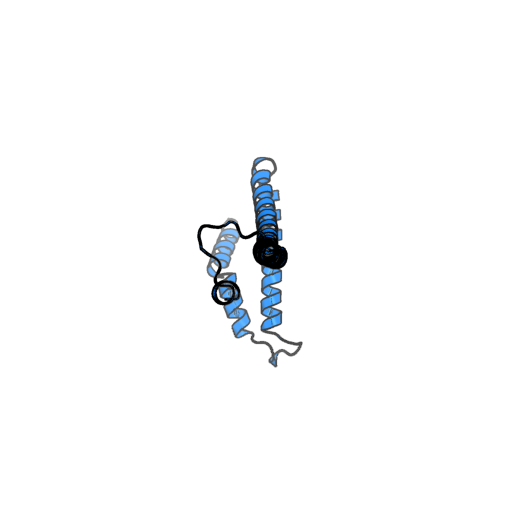N A 1 88 ? 11.211 -3.776 -13.681 1.00 86.94 88 GLN A CA 1
ATOM 724 C C . GLN A 1 88 ? 10.680 -3.398 -15.069 1.00 86.94 88 GLN A C 1
ATOM 726 O O . GLN A 1 88 ? 9.481 -3.495 -15.330 1.00 86.94 88 GLN A O 1
ATOM 731 N N . VAL A 1 89 ? 11.565 -2.993 -15.984 1.00 86.31 89 VAL A N 1
ATOM 732 C CA . VAL A 1 89 ? 11.191 -2.690 -17.369 1.00 86.31 89 VAL A CA 1
ATOM 733 C C . VAL A 1 89 ? 10.634 -3.942 -18.036 1.00 86.31 89 VAL A C 1
ATOM 735 O O . VAL A 1 89 ? 9.574 -3.879 -18.649 1.00 86.31 89 VAL A O 1
ATOM 738 N N . LYS A 1 90 ? 11.291 -5.094 -17.891 1.00 87.56 90 LYS A N 1
ATOM 739 C CA . LYS A 1 90 ? 10.839 -6.361 -18.477 1.00 87.56 90 LYS A CA 1
ATOM 740 C C . LYS A 1 90 ? 9.462 -6.792 -17.966 1.00 87.56 90 LYS A C 1
ATOM 742 O O . LYS A 1 90 ? 8.639 -7.250 -18.764 1.00 87.56 90 LYS A O 1
ATOM 747 N N . GLU A 1 91 ? 9.185 -6.632 -16.675 1.00 89.00 91 GLU A N 1
ATOM 748 C CA . GLU A 1 91 ? 7.862 -6.896 -16.104 1.00 89.00 91 GLU A CA 1
ATOM 749 C C . GLU A 1 91 ? 6.787 -5.990 -16.721 1.00 89.00 91 GLU A C 1
ATOM 751 O O . GLU A 1 91 ? 5.731 -6.476 -17.132 1.00 89.00 91 GLU A O 1
ATOM 756 N N . GLU A 1 92 ? 7.057 -4.688 -16.851 1.00 85.88 92 GLU A N 1
ATOM 757 C CA . GLU A 1 92 ? 6.132 -3.740 -17.485 1.00 85.88 92 GLU A CA 1
ATOM 758 C C . GLU A 1 92 ? 5.908 -4.053 -18.970 1.00 85.88 92 GLU A C 1
ATOM 760 O O . GLU A 1 92 ? 4.768 -4.089 -19.437 1.00 85.88 92 GLU A O 1
ATOM 765 N N . LEU A 1 93 ? 6.973 -4.383 -19.707 1.00 85.38 93 LEU A N 1
ATOM 766 C CA . LEU A 1 93 ? 6.879 -4.839 -21.096 1.00 85.38 93 LEU A CA 1
ATOM 767 C C . LEU A 1 93 ? 5.990 -6.077 -21.217 1.00 85.38 93 LEU A C 1
ATOM 769 O O . LEU A 1 93 ? 5.132 -6.147 -22.096 1.00 85.38 93 LEU A O 1
ATOM 773 N N . THR A 1 94 ? 6.162 -7.038 -20.311 1.00 88.38 94 THR A N 1
ATOM 774 C CA . THR A 1 94 ? 5.371 -8.271 -20.294 1.00 88.38 94 THR A CA 1
ATOM 775 C C . THR A 1 94 ? 3.894 -7.970 -20.058 1.00 88.38 94 THR A C 1
ATOM 777 O O . THR A 1 94 ? 3.047 -8.530 -20.753 1.00 88.38 94 THR A O 1
ATOM 780 N N . LYS A 1 95 ? 3.558 -7.050 -19.144 1.00 87.38 95 LYS A N 1
ATOM 781 C CA . LYS A 1 95 ? 2.165 -6.627 -18.906 1.00 87.38 95 LYS A CA 1
ATOM 782 C C . LYS A 1 95 ? 1.550 -5.994 -20.154 1.00 87.38 95 LYS A C 1
ATOM 784 O O . LYS A 1 95 ? 0.444 -6.369 -20.539 1.00 87.38 95 LYS A O 1
ATOM 789 N N . ILE A 1 96 ? 2.281 -5.094 -20.812 1.00 85.69 96 ILE A N 1
ATOM 790 C CA . ILE A 1 96 ? 1.833 -4.416 -22.039 1.00 85.69 96 ILE A CA 1
ATOM 791 C C . ILE A 1 96 ? 1.596 -5.432 -23.157 1.00 85.69 96 ILE A C 1
ATOM 793 O O . ILE A 1 96 ? 0.539 -5.416 -23.786 1.00 85.69 96 ILE A O 1
ATOM 797 N N . ILE A 1 97 ? 2.545 -6.344 -23.384 1.00 85.56 97 ILE A N 1
ATOM 798 C CA . ILE A 1 97 ? 2.419 -7.395 -24.401 1.00 85.56 97 ILE A CA 1
ATOM 799 C C . ILE A 1 97 ? 1.234 -8.305 -24.073 1.00 85.56 97 ILE A C 1
ATOM 801 O O . ILE A 1 97 ? 0.413 -8.559 -24.943 1.00 85.56 97 ILE A O 1
ATOM 805 N N . THR A 1 98 ? 1.082 -8.734 -22.820 1.00 86.25 98 THR A N 1
ATOM 806 C CA . THR A 1 98 ? -0.034 -9.606 -22.415 1.00 86.25 98 THR A CA 1
ATOM 807 C C . THR A 1 98 ? -1.392 -8.935 -22.642 1.00 86.25 98 THR A C 1
ATOM 809 O O . THR A 1 98 ? -2.351 -9.595 -23.033 1.00 86.25 98 THR A O 1
ATOM 812 N N . PHE A 1 99 ? -1.484 -7.621 -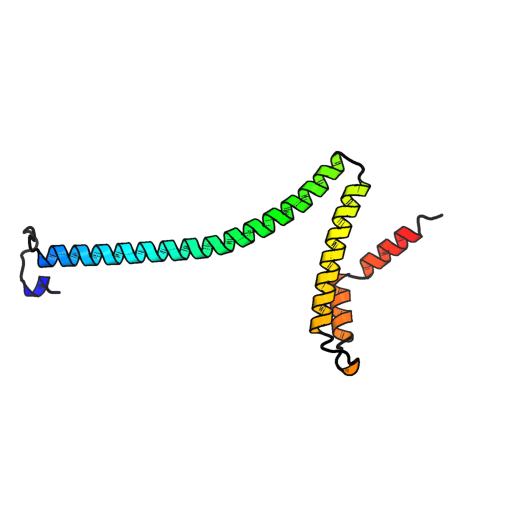22.424 1.00 86.62 99 PHE A N 1
ATOM 813 C CA . PHE A 1 99 ? -2.728 -6.872 -22.589 1.00 86.62 99 PHE A CA 1
ATOM 814 C C . PHE A 1 99 ? -3.060 -6.573 -24.059 1.00 86.62 99 PHE A C 1
ATOM 816 O O . PHE A 1 99 ? -4.219 -6.651 -24.461 1.00 86.62 99 PHE A O 1
ATOM 823 N N . HIS A 1 100 ? -2.055 -6.235 -24.870 1.00 84.44 100 HIS A N 1
ATOM 824 C CA . HIS A 1 100 ? -2.252 -5.783 -26.251 1.00 84.44 100 HIS A CA 1
ATOM 825 C C . HIS A 1 100 ? -1.986 -6.852 -27.319 1.00 84.44 100 HIS A C 1
ATOM 827 O O . HIS A 1 100 ? -2.324 -6.631 -28.479 1.00 84.44 100 HIS A O 1
ATOM 833 N N . ALA A 1 101 ? -1.407 -7.996 -26.960 1.00 85.19 101 ALA A N 1
ATOM 834 C CA . ALA A 1 101 ? -1.223 -9.157 -27.826 1.00 85.19 101 ALA A CA 1
ATOM 835 C C . ALA A 1 101 ? -1.850 -10.416 -27.194 1.00 85.19 101 ALA A C 1
ATOM 837 O O . ALA A 1 101 ? -1.137 -11.358 -26.836 1.00 85.19 101 ALA A O 1
ATOM 838 N N . PRO A 1 102 ? -3.187 -10.453 -27.023 1.00 78.25 102 PRO A N 1
ATOM 839 C CA . PRO A 1 102 ? -3.858 -11.641 -26.521 1.00 78.25 102 PRO A CA 1
ATOM 840 C C . PRO A 1 102 ? -3.820 -12.761 -27.577 1.00 78.25 102 PRO A C 1
ATOM 842 O O . PRO A 1 102 ? -4.561 -12.735 -28.554 1.00 78.25 102 PRO A O 1
ATOM 845 N N . GLY A 1 103 ? -2.974 -13.770 -27.359 1.00 75.06 103 GLY A N 1
ATOM 846 C CA . GLY A 1 103 ? -2.927 -15.001 -28.158 1.00 75.06 103 GLY A CA 1
ATOM 847 C C . GLY A 1 103 ? -1.819 -15.060 -29.217 1.00 75.06 103 GLY A C 1
ATOM 848 O O . GLY A 1 103 ? -1.098 -14.098 -29.467 1.00 75.06 103 GLY A O 1
ATOM 849 N N . ASP A 1 104 ? -1.686 -16.226 -29.857 1.00 74.62 104 ASP A N 1
ATOM 850 C CA . ASP A 1 104 ? -0.554 -16.546 -30.748 1.00 74.62 104 ASP A CA 1
ATOM 851 C C . ASP A 1 104 ? -0.717 -16.020 -32.184 1.00 74.62 104 ASP A C 1
ATOM 853 O O . ASP A 1 104 ? 0.196 -16.119 -33.007 1.00 74.62 104 ASP A O 1
ATOM 857 N N . LYS A 1 105 ? -1.894 -15.481 -32.527 1.00 78.69 105 LYS A N 1
ATOM 858 C CA . LYS A 1 105 ? -2.170 -14.974 -33.872 1.00 78.69 105 LYS A CA 1
ATOM 859 C C . LYS A 1 105 ? -1.796 -13.505 -33.981 1.00 78.69 105 LYS A C 1
ATOM 861 O O . LYS A 1 105 ? -2.357 -12.652 -33.306 1.00 78.69 105 LYS A O 1
ATOM 866 N N . SER A 1 106 ? -0.957 -13.205 -34.969 1.00 70.50 106 SER A N 1
ATOM 867 C CA . SER A 1 106 ? -0.552 -11.836 -35.307 1.00 70.50 106 SER A CA 1
ATOM 868 C C . SER A 1 106 ? -1.717 -10.907 -35.690 1.00 70.50 106 SER A C 1
ATOM 870 O O . SER A 1 106 ? -1.515 -9.697 -35.727 1.00 70.50 106 SER A O 1
ATOM 872 N N . SER A 1 107 ? -2.910 -11.436 -35.995 1.00 76.69 107 SER A N 1
ATOM 873 C CA . SER A 1 107 ? -4.116 -10.635 -36.259 1.00 76.69 107 SER A CA 1
ATOM 874 C C . SER A 1 107 ? -4.678 -9.964 -35.011 1.00 76.69 107 SER A C 1
ATOM 876 O O . SER A 1 107 ? -5.317 -8.922 -35.117 1.00 76.69 107 SER A O 1
ATOM 878 N N . ASP A 1 108 ? -4.441 -10.565 -33.846 1.00 77.19 108 ASP A N 1
ATOM 879 C CA . ASP A 1 108 ? -5.065 -10.170 -32.584 1.00 77.19 108 ASP A CA 1
ATOM 880 C C . ASP A 1 108 ? -4.169 -9.177 -31.820 1.00 77.19 108 ASP A C 1
ATOM 882 O O . ASP A 1 108 ? -4.530 -8.662 -30.764 1.00 77.19 108 ASP A O 1
ATOM 886 N N . TRP A 1 109 ? -2.988 -8.883 -32.377 1.00 86.69 109 TRP A N 1
ATOM 887 C CA . TRP A 1 109 ? -1.976 -8.021 -31.788 1.00 86.69 109 TRP A CA 1
ATOM 888 C C . TRP A 1 109 ? -2.215 -6.559 -32.147 1.00 86.69 109 TRP A C 1
ATOM 890 O O . TRP A 1 109 ? -2.152 -6.152 -33.309 1.00 86.69 109 TRP A O 1
ATOM 900 N N . ASN A 1 110 ? -2.377 -5.726 -31.128 1.00 84.38 110 ASN A N 1
ATOM 901 C CA . ASN A 1 110 ? -2.451 -4.283 -31.278 1.00 84.38 110 ASN A CA 1
ATOM 902 C C . ASN A 1 110 ? -1.047 -3.655 -31.227 1.00 84.38 110 ASN A C 1
ATOM 904 O O . ASN A 1 110 ? -0.648 -3.017 -30.254 1.00 84.38 110 ASN A O 1
ATOM 908 N N . ILE A 1 111 ? -0.287 -3.842 -32.311 1.00 82.00 111 ILE A N 1
ATOM 909 C CA . ILE A 1 111 ? 1.105 -3.368 -32.451 1.00 82.00 111 ILE A CA 1
ATOM 910 C C . ILE A 1 111 ? 1.207 -1.842 -32.294 1.00 82.00 111 ILE A C 1
ATOM 912 O O . ILE A 1 111 ? 2.204 -1.334 -31.780 1.00 82.00 111 ILE A O 1
ATOM 916 N N . LYS A 1 112 ? 0.173 -1.106 -32.720 1.00 83.25 112 LYS A N 1
ATOM 917 C CA . LYS A 1 112 ? 0.144 0.356 -32.633 1.00 83.25 112 LYS A CA 1
ATOM 918 C C . LYS A 1 112 ? 0.138 0.828 -31.177 1.00 83.25 112 LYS A C 1
ATOM 920 O O . LYS A 1 112 ? 0.974 1.648 -30.813 1.00 83.25 112 LYS A O 1
ATOM 925 N N . GLU A 1 113 ? -0.748 0.270 -30.355 1.00 82.25 113 GLU A N 1
ATOM 926 C CA . GLU A 1 113 ? -0.823 0.586 -28.922 1.00 82.25 113 GLU A CA 1
ATOM 927 C C . GLU A 1 113 ? 0.445 0.166 -28.174 1.00 82.25 113 GLU A C 1
ATOM 929 O O . GLU A 1 113 ? 0.960 0.912 -27.343 1.00 82.25 113 GLU A O 1
ATOM 934 N N . ILE A 1 114 ? 1.015 -0.998 -28.511 1.00 83.12 114 ILE A N 1
ATOM 935 C CA . ILE A 1 114 ? 2.299 -1.430 -27.943 1.00 83.12 114 ILE A CA 1
ATOM 936 C C . ILE A 1 114 ? 3.382 -0.385 -28.248 1.00 83.12 114 ILE A C 1
ATOM 938 O O . ILE A 1 114 ? 4.080 0.061 -27.341 1.00 83.12 114 ILE A O 1
ATOM 942 N N . ALA A 1 115 ? 3.509 0.056 -29.501 1.00 80.12 115 ALA A N 1
ATOM 943 C CA . ALA A 1 115 ? 4.522 1.033 -29.896 1.00 80.12 115 ALA A CA 1
ATOM 944 C C . ALA A 1 115 ? 4.347 2.400 -29.206 1.00 80.12 115 ALA A C 1
ATOM 946 O O . ALA A 1 115 ? 5.342 3.017 -28.819 1.00 80.12 115 ALA A O 1
ATOM 947 N N . GLU A 1 116 ? 3.110 2.873 -29.032 1.00 82.38 116 GLU A N 1
ATOM 948 C CA . GLU A 1 116 ? 2.826 4.130 -28.327 1.00 82.38 116 GLU A CA 1
ATOM 949 C C . GLU A 1 116 ? 3.172 4.038 -26.832 1.00 82.38 116 GLU A C 1
ATOM 951 O O . GLU A 1 116 ? 3.885 4.907 -26.319 1.00 82.38 116 GLU A O 1
ATOM 956 N N . ASN A 1 117 ? 2.786 2.949 -26.158 1.00 81.38 117 ASN A N 1
ATOM 957 C CA . ASN A 1 117 ? 3.109 2.721 -24.745 1.00 81.38 117 ASN A CA 1
ATOM 958 C C . ASN A 1 117 ? 4.619 2.577 -24.503 1.00 81.38 117 ASN A C 1
ATOM 960 O O . ASN A 1 117 ? 5.167 3.175 -23.576 1.00 81.38 117 ASN A O 1
ATOM 964 N N . LEU A 1 118 ? 5.327 1.862 -25.381 1.00 79.88 118 LEU A N 1
ATOM 965 C CA . LEU A 1 118 ? 6.787 1.748 -25.316 1.00 79.88 118 LEU A CA 1
ATOM 966 C C . LEU A 1 118 ? 7.478 3.096 -25.500 1.00 79.88 118 LEU A C 1
ATOM 968 O O . LEU A 1 118 ? 8.431 3.415 -24.787 1.00 79.88 118 LEU A O 1
ATOM 972 N N . LYS A 1 119 ? 6.995 3.907 -26.445 1.00 78.75 119 LYS A N 1
ATOM 973 C CA . LYS A 1 119 ? 7.540 5.241 -26.700 1.00 78.75 119 LYS A CA 1
ATOM 974 C C . LYS A 1 119 ? 7.345 6.169 -25.500 1.00 78.75 119 LYS A C 1
ATOM 976 O O . LYS A 1 119 ? 8.237 6.972 -25.225 1.00 78.75 119 LYS A O 1
ATOM 981 N N . ALA A 1 120 ? 6.220 6.052 -24.796 1.00 79.38 120 ALA A N 1
ATOM 982 C CA . ALA A 1 120 ? 5.940 6.823 -23.589 1.00 79.38 120 ALA A CA 1
ATOM 983 C C . ALA A 1 120 ? 6.863 6.436 -22.419 1.00 79.38 120 ALA A C 1
ATOM 985 O O . ALA A 1 120 ? 7.387 7.320 -21.747 1.00 79.38 120 ALA A O 1
ATOM 986 N N . ILE A 1 121 ? 7.107 5.137 -22.215 1.00 74.69 121 ILE A N 1
ATOM 987 C CA . ILE A 1 121 ? 7.938 4.628 -21.110 1.00 74.69 121 ILE A CA 1
ATOM 988 C C . ILE A 1 121 ? 9.428 4.890 -21.352 1.00 74.69 121 ILE A C 1
ATOM 990 O O . ILE A 1 121 ? 10.141 5.315 -20.448 1.00 74.69 121 ILE A O 1
ATOM 994 N N . LEU A 1 122 ? 9.911 4.647 -22.572 1.00 73.81 122 LEU A N 1
ATOM 995 C CA . LEU A 1 122 ? 11.346 4.636 -22.863 1.00 73.81 122 LEU A CA 1
ATOM 996 C C . LEU A 1 122 ? 11.889 5.953 -23.426 1.00 73.81 122 LEU A C 1
ATOM 998 O O . LEU A 1 122 ? 13.099 6.041 -23.604 1.00 73.81 122 LEU A O 1
ATOM 1002 N N . ASN A 1 123 ? 11.027 6.935 -23.738 1.00 68.50 123 ASN A N 1
ATOM 1003 C CA . ASN A 1 123 ? 11.332 8.156 -24.501 1.00 68.50 123 ASN A CA 1
ATOM 1004 C C . ASN A 1 123 ? 12.593 8.009 -25.381 1.00 68.50 123 ASN A C 1
ATOM 1006 O O . ASN A 1 123 ? 13.690 8.413 -24.973 1.00 68.50 123 ASN A O 1
ATOM 1010 N N . PRO A 1 124 ? 12.463 7.452 -26.598 1.00 58.66 124 PRO A N 1
ATOM 1011 C CA . PRO A 1 124 ? 13.607 7.070 -27.425 1.00 58.66 124 PRO A CA 1
ATOM 1012 C C . PRO A 1 124 ? 14.575 8.224 -27.723 1.00 58.66 124 PRO A C 1
ATOM 1014 O O . PRO A 1 124 ? 15.731 7.976 -28.041 1.00 58.66 124 PRO A O 1
ATOM 1017 N N . THR A 1 125 ? 14.154 9.480 -27.559 1.00 55.81 125 THR A N 1
ATOM 1018 C CA . THR A 1 125 ? 15.013 10.670 -27.658 1.00 55.81 125 THR A CA 1
ATOM 1019 C C . THR A 1 125 ? 16.189 10.635 -26.671 1.00 55.81 125 THR A C 1
ATOM 1021 O O . THR A 1 125 ? 17.308 10.981 -27.045 1.00 55.81 125 THR A O 1
ATOM 1024 N N . ILE A 1 126 ? 15.964 10.169 -25.436 1.00 58.22 126 ILE A N 1
ATOM 1025 C CA . ILE A 1 126 ? 16.996 10.078 -24.388 1.00 58.22 126 ILE A CA 1
ATOM 1026 C C . ILE A 1 126 ? 17.934 8.894 -24.669 1.00 58.22 126 ILE A C 1
ATOM 1028 O O . ILE A 1 126 ? 19.159 9.023 -24.577 1.00 58.22 126 ILE A O 1
ATOM 1032 N N . LEU A 1 127 ? 17.370 7.757 -25.092 1.00 54.94 127 LEU A N 1
ATOM 1033 C CA . LEU A 1 127 ? 18.135 6.561 -25.459 1.00 54.94 127 LEU A CA 1
ATOM 1034 C C . LEU A 1 127 ? 19.037 6.812 -26.676 1.00 54.94 127 LEU A C 1
ATOM 1036 O O . LEU A 1 127 ? 20.207 6.434 -26.659 1.00 54.94 127 LEU A O 1
ATOM 1040 N N . LEU A 1 128 ? 18.534 7.517 -27.695 1.00 53.25 128 LEU A N 1
ATOM 1041 C CA . LEU A 1 128 ? 19.304 7.895 -28.881 1.00 53.25 128 LEU A CA 1
ATOM 1042 C C . LEU A 1 128 ? 20.410 8.903 -28.544 1.00 53.25 128 LEU A C 1
ATOM 1044 O O . LEU A 1 128 ? 21.535 8.729 -29.010 1.00 53.25 128 LEU A O 1
ATOM 1048 N N . SER A 1 129 ? 20.156 9.906 -27.692 1.00 50.56 129 SER A N 1
ATOM 1049 C CA . SER A 1 129 ? 21.213 10.844 -27.278 1.00 50.56 129 SER A CA 1
ATOM 1050 C C . SER A 1 129 ? 22.341 10.164 -26.495 1.00 50.56 129 SER A C 1
ATOM 1052 O O . SER A 1 129 ? 23.513 10.495 -26.683 1.00 50.56 129 SER A O 1
ATOM 1054 N N . ASN A 1 130 ? 22.007 9.174 -25.661 1.00 56.38 130 ASN A N 1
ATOM 1055 C CA . ASN A 1 130 ? 22.986 8.424 -24.876 1.00 56.38 130 ASN A CA 1
ATOM 1056 C C . ASN A 1 130 ? 23.758 7.410 -25.736 1.00 56.38 130 ASN A C 1
ATOM 1058 O O . ASN A 1 130 ? 24.974 7.288 -25.585 1.00 56.38 130 ASN A O 1
ATOM 1062 N N . ALA A 1 131 ? 23.097 6.748 -26.692 1.00 55.34 131 ALA A N 1
ATOM 1063 C CA . ALA A 1 131 ? 23.750 5.864 -27.659 1.00 55.34 131 ALA A CA 1
ATOM 1064 C C . ALA A 1 131 ? 24.729 6.623 -28.577 1.00 55.34 131 ALA A C 1
ATOM 1066 O O . ALA A 1 131 ? 25.832 6.143 -28.839 1.00 55.34 131 ALA A O 1
ATOM 1067 N N . ILE A 1 132 ? 24.371 7.841 -29.007 1.00 53.94 132 ILE A N 1
ATOM 1068 C CA . ILE A 1 132 ? 25.250 8.713 -29.802 1.00 53.94 132 ILE A CA 1
ATOM 1069 C C . ILE A 1 132 ? 26.458 9.185 -28.974 1.00 53.94 132 ILE A C 1
ATOM 1071 O O . ILE A 1 132 ? 27.577 9.162 -29.482 1.00 53.94 132 ILE A O 1
ATOM 1075 N N . LYS A 1 133 ? 26.280 9.545 -27.692 1.00 55.75 133 LYS A N 1
ATOM 1076 C CA . LYS A 1 133 ? 27.407 9.877 -26.794 1.00 55.75 133 LYS A CA 1
ATOM 1077 C C . LYS A 1 133 ? 28.353 8.692 -26.569 1.00 55.75 133 LYS A C 1
ATOM 1079 O O . LYS A 1 133 ? 29.565 8.881 -26.601 1.00 55.75 133 LYS A O 1
ATOM 1084 N N . LYS A 1 134 ? 27.821 7.477 -26.390 1.00 54.00 134 LYS A N 1
ATOM 1085 C CA . LYS A 1 134 ? 28.623 6.264 -26.152 1.00 54.00 134 LYS A CA 1
ATOM 1086 C C . LYS A 1 134 ? 29.442 5.849 -27.385 1.00 54.00 134 LYS A C 1
ATOM 1088 O O . LYS A 1 134 ? 30.588 5.446 -27.234 1.00 54.00 134 LYS A O 1
ATOM 1093 N N . ASN A 1 135 ? 28.907 6.036 -28.596 1.00 48.47 135 ASN A N 1
ATOM 1094 C CA . ASN A 1 135 ? 29.643 5.804 -29.850 1.00 48.47 135 ASN A CA 1
ATOM 1095 C C . ASN A 1 135 ? 30.550 6.979 -30.274 1.00 48.47 135 ASN A C 1
ATOM 1097 O O . ASN A 1 135 ? 31.421 6.800 -31.121 1.00 48.47 135 ASN A O 1
ATOM 1101 N N . GLY A 1 136 ? 30.361 8.174 -29.707 1.00 46.31 136 GLY A N 1
ATOM 1102 C CA . GLY A 1 136 ? 31.154 9.372 -30.009 1.00 46.31 136 GLY A CA 1
ATOM 1103 C C . GLY A 1 136 ? 32.433 9.536 -29.181 1.00 46.31 136 GLY A C 1
ATOM 1104 O O . GLY A 1 136 ? 33.265 10.361 -29.541 1.00 46.31 136 GLY A O 1
ATOM 1105 N N . SER A 1 137 ? 32.615 8.758 -28.107 1.00 44.81 137 SER A N 1
ATOM 1106 C CA . SER A 1 137 ? 33.804 8.814 -27.233 1.00 44.81 137 SER A CA 1
ATOM 1107 C C . SER A 1 137 ? 34.935 7.857 -27.654 1.00 44.81 137 SER A C 1
ATOM 1109 O O . SER A 1 137 ? 35.865 7.627 -26.886 1.00 44.81 137 SER A O 1
ATOM 1111 N N . GLY A 1 138 ? 34.843 7.280 -28.858 1.00 46.34 138 GLY A N 1
ATOM 1112 C CA . GLY A 1 138 ? 35.828 6.372 -29.456 1.00 46.34 138 GLY A CA 1
ATOM 1113 C C . GLY A 1 138 ? 36.584 6.986 -30.638 1.00 46.34 138 GLY A C 1
ATOM 1114 O O . GLY A 1 138 ? 36.665 6.360 -31.696 1.00 46.34 138 GLY A O 1
ATOM 1115 N N . LYS A 1 139 ? 37.094 8.212 -30.484 1.00 36.84 139 LYS A N 1
ATOM 1116 C CA . LYS A 1 139 ? 38.145 8.795 -31.330 1.00 36.84 139 LYS A CA 1
ATOM 1117 C C . LYS A 1 139 ? 39.156 9.533 -30.472 1.00 36.84 139 LYS A C 1
ATOM 1119 O O . LYS A 1 139 ? 38.704 10.240 -29.547 1.00 36.84 139 LYS A O 1
#